Protein AF-A0A419ENS9-F1 (afdb_monomer)

Structure (mmCIF, N/CA/C/O backbone):
data_AF-A0A419ENS9-F1
#
_entry.id   AF-A0A419ENS9-F1
#
loop_
_atom_site.group_PDB
_atom_site.id
_atom_site.type_symbol
_atom_site.label_atom_id
_atom_site.label_alt_id
_atom_site.label_comp_id
_atom_site.label_asym_id
_atom_site.label_entity_id
_atom_site.label_seq_id
_atom_site.pdbx_PDB_ins_code
_atom_site.Cartn_x
_atom_site.Cartn_y
_atom_site.Cartn_z
_atom_site.occupancy
_atom_site.B_iso_or_equiv
_atom_site.auth_seq_id
_atom_site.auth_comp_id
_atom_site.auth_asym_id
_atom_site.auth_atom_id
_atom_site.pdbx_PDB_model_num
ATOM 1 N N . MET A 1 1 ? 19.255 1.755 -23.376 1.00 82.88 1 MET A N 1
ATOM 2 C CA . MET A 1 1 ? 18.781 2.061 -22.015 1.00 82.88 1 MET A CA 1
ATOM 3 C C . MET A 1 1 ? 19.245 0.953 -21.091 1.00 82.88 1 MET A C 1
ATOM 5 O O . MET A 1 1 ? 19.132 -0.208 -21.464 1.00 82.88 1 MET A O 1
ATOM 9 N N . THR A 1 2 ? 19.810 1.298 -19.940 1.00 92.00 2 THR A N 1
ATOM 10 C CA . THR A 1 2 ? 20.241 0.341 -18.908 1.00 92.00 2 THR A CA 1
ATOM 11 C C . THR A 1 2 ? 19.124 0.069 -17.894 1.00 92.00 2 THR A C 1
ATOM 13 O O . THR A 1 2 ? 18.154 0.823 -17.819 1.00 92.00 2 THR A O 1
ATOM 16 N N . GLU A 1 3 ? 19.259 -0.983 -17.076 1.00 92.06 3 GLU A N 1
ATOM 17 C CA . GLU A 1 3 ? 18.307 -1.267 -15.986 1.00 92.06 3 GLU A CA 1
ATOM 18 C C . GLU A 1 3 ? 18.204 -0.086 -15.000 1.00 92.06 3 GLU A C 1
ATOM 20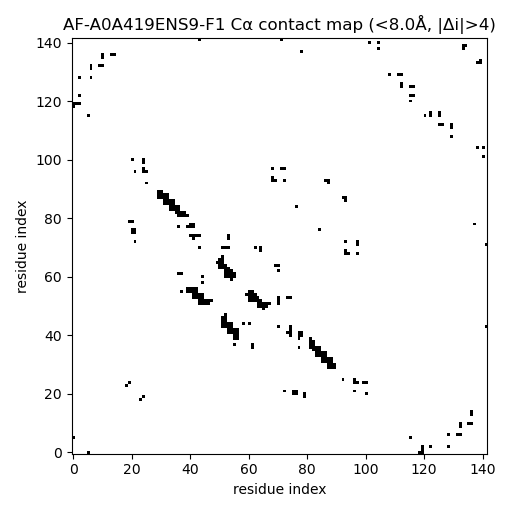 O O . GLU A 1 3 ? 17.103 0.309 -14.625 1.00 92.06 3 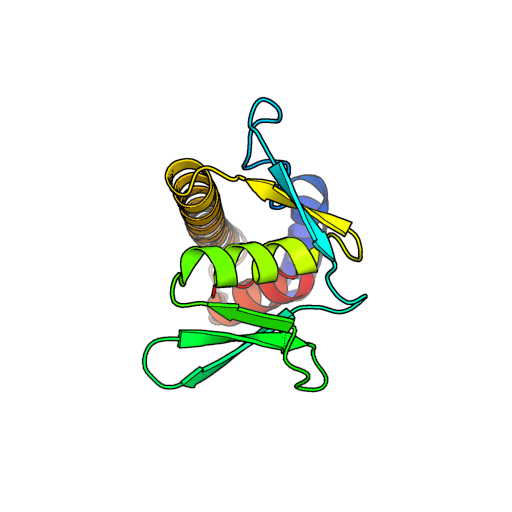GLU A O 1
ATOM 25 N N . ASN A 1 4 ? 19.333 0.536 -14.637 1.00 93.00 4 ASN A N 1
ATOM 26 C CA . ASN A 1 4 ? 19.364 1.679 -13.714 1.00 93.00 4 ASN A CA 1
ATOM 27 C C . ASN A 1 4 ? 18.683 2.926 -14.298 1.00 93.00 4 ASN A C 1
ATOM 29 O O . ASN A 1 4 ? 17.946 3.610 -13.588 1.00 93.00 4 ASN A O 1
ATOM 33 N N . GLU A 1 5 ? 18.904 3.210 -15.585 1.00 94.31 5 GLU A N 1
ATOM 34 C CA . GLU A 1 5 ? 18.219 4.304 -16.288 1.00 94.31 5 GLU A CA 1
ATOM 35 C C . GLU A 1 5 ? 16.708 4.073 -16.326 1.00 94.31 5 GLU A C 1
ATOM 37 O O . GLU A 1 5 ? 15.939 4.994 -16.052 1.00 94.31 5 GLU A O 1
ATOM 42 N N . PHE A 1 6 ? 16.278 2.838 -16.609 1.00 94.88 6 PHE A N 1
ATOM 43 C CA . PHE A 1 6 ? 14.864 2.475 -16.587 1.00 94.88 6 PHE A CA 1
ATOM 44 C C . PHE A 1 6 ? 14.258 2.690 -15.197 1.00 94.88 6 PHE A C 1
ATOM 46 O O . PHE A 1 6 ? 13.258 3.391 -15.080 1.00 94.88 6 PHE A O 1
ATOM 53 N N . ILE A 1 7 ? 14.885 2.161 -14.137 1.00 95.00 7 ILE A N 1
ATOM 54 C CA . ILE A 1 7 ? 14.408 2.316 -12.751 1.00 95.00 7 ILE A CA 1
ATOM 55 C C . ILE A 1 7 ? 14.254 3.792 -12.391 1.00 95.00 7 ILE A C 1
ATOM 57 O O . ILE A 1 7 ? 13.230 4.185 -11.830 1.00 95.00 7 ILE A O 1
ATOM 61 N N . PHE A 1 8 ? 15.257 4.612 -12.707 1.00 95.50 8 PHE A N 1
ATOM 62 C CA . PHE A 1 8 ? 15.241 6.037 -12.399 1.00 95.50 8 PHE A CA 1
ATOM 63 C C . PHE A 1 8 ? 14.111 6.769 -13.134 1.00 95.50 8 PHE A C 1
ATOM 65 O O . PHE A 1 8 ? 13.328 7.490 -12.504 1.00 95.50 8 PHE A O 1
ATOM 72 N N . ASN A 1 9 ? 13.999 6.561 -14.448 1.00 95.12 9 ASN A N 1
ATOM 73 C CA . ASN A 1 9 ? 12.986 7.206 -15.281 1.00 95.12 9 ASN A CA 1
ATOM 74 C C . ASN A 1 9 ? 11.577 6.788 -14.860 1.00 95.12 9 ASN A C 1
ATOM 76 O O . ASN A 1 9 ? 10.706 7.636 -14.660 1.00 95.12 9 ASN A O 1
ATOM 80 N N . GLU A 1 10 ? 11.377 5.489 -14.657 1.00 94.94 10 GLU A N 1
ATOM 81 C CA . GLU A 1 10 ? 10.085 4.915 -14.317 1.00 94.94 10 GLU A CA 1
ATOM 82 C C . GLU A 1 10 ? 9.635 5.330 -12.915 1.00 94.94 10 GLU A C 1
ATOM 84 O O . GLU A 1 10 ? 8.511 5.794 -12.732 1.00 94.94 10 GLU A O 1
ATOM 89 N N . THR A 1 11 ? 10.537 5.303 -11.930 1.00 95.19 11 THR A N 1
ATOM 90 C CA . THR A 1 11 ? 10.253 5.818 -10.582 1.00 95.19 11 THR A CA 1
ATOM 91 C C . THR A 1 11 ? 9.895 7.305 -10.624 1.00 95.19 11 THR A C 1
ATOM 93 O O . THR A 1 11 ? 8.954 7.735 -9.961 1.00 95.19 11 THR A O 1
ATOM 96 N N . THR A 1 12 ? 10.616 8.109 -11.411 1.00 95.00 12 THR A N 1
ATOM 97 C CA . THR A 1 12 ? 10.360 9.554 -11.528 1.00 95.00 12 THR A CA 1
ATOM 98 C C . THR A 1 12 ? 9.015 9.850 -12.186 1.00 95.00 12 THR A C 1
ATOM 100 O O . THR A 1 12 ? 8.310 10.759 -11.744 1.00 95.00 12 THR A O 1
ATOM 103 N N . ARG A 1 13 ? 8.643 9.080 -13.215 1.00 95.44 13 ARG A N 1
ATOM 104 C CA . ARG A 1 13 ? 7.324 9.142 -13.853 1.00 95.44 13 ARG A CA 1
ATOM 105 C C . ARG A 1 13 ? 6.228 8.790 -12.850 1.00 95.44 13 ARG A C 1
ATOM 107 O O . ARG A 1 13 ? 5.349 9.605 -12.582 1.00 95.44 13 ARG A O 1
ATOM 114 N N . LEU A 1 14 ? 6.333 7.617 -12.228 1.00 94.12 14 LEU A N 1
ATOM 115 C CA . LEU A 1 14 ? 5.313 7.096 -11.324 1.00 94.12 14 LEU A CA 1
ATOM 116 C C . LEU A 1 14 ? 5.121 7.956 -10.075 1.00 94.12 14 LEU A C 1
ATOM 118 O O . LEU A 1 14 ? 3.986 8.131 -9.653 1.00 94.12 14 LEU A O 1
ATOM 122 N N . LYS A 1 15 ? 6.174 8.577 -9.524 1.00 91.69 15 LYS A N 1
ATOM 123 C CA . LYS A 1 15 ? 6.035 9.533 -8.405 1.00 91.69 15 LYS A CA 1
ATOM 124 C C . LYS A 1 15 ? 5.050 10.671 -8.689 1.00 91.69 15 LYS A C 1
ATOM 126 O O . LYS A 1 15 ? 4.477 11.202 -7.745 1.00 91.69 15 LYS A O 1
ATOM 131 N N . LYS A 1 16 ? 4.874 11.062 -9.955 1.00 91.94 16 LYS A N 1
ATOM 132 C CA . LYS A 1 16 ? 3.959 12.141 -10.362 1.00 91.94 16 LYS A CA 1
ATOM 133 C C . LYS A 1 16 ? 2.535 11.652 -10.622 1.00 91.94 16 LYS A C 1
ATOM 135 O O . LYS A 1 16 ? 1.605 12.442 -10.543 1.00 91.94 16 LYS A O 1
ATOM 140 N N . GLU A 1 17 ? 2.381 10.377 -10.964 1.00 91.50 17 GLU A N 1
ATOM 141 C CA . GLU A 1 17 ? 1.112 9.784 -11.405 1.00 91.50 17 GLU A CA 1
ATOM 142 C C . GLU A 1 17 ? 0.448 8.922 -10.325 1.00 91.50 17 GLU A C 1
ATOM 144 O O . GLU A 1 17 ? -0.705 8.516 -10.477 1.00 91.50 17 GLU A O 1
ATOM 149 N N . ILE A 1 18 ? 1.176 8.596 -9.254 1.00 92.38 18 ILE A N 1
ATOM 150 C CA . ILE A 1 18 ? 0.701 7.651 -8.256 1.00 92.38 18 ILE A CA 1
ATOM 151 C C . ILE A 1 18 ? -0.480 8.201 -7.466 1.00 92.38 18 ILE A C 1
ATOM 153 O O . ILE A 1 18 ? -0.448 9.313 -6.944 1.00 92.38 18 ILE A O 1
ATOM 157 N N . LYS A 1 19 ? -1.506 7.365 -7.335 1.00 92.94 19 LYS A N 1
ATOM 158 C CA . LYS A 1 19 ? -2.619 7.609 -6.427 1.00 92.94 19 LYS A CA 1
ATOM 159 C C . LYS A 1 19 ? -2.191 7.394 -4.977 1.00 92.94 19 LYS A C 1
ATOM 161 O O . LYS A 1 19 ? -1.533 6.402 -4.661 1.00 92.94 19 LYS A O 1
ATOM 1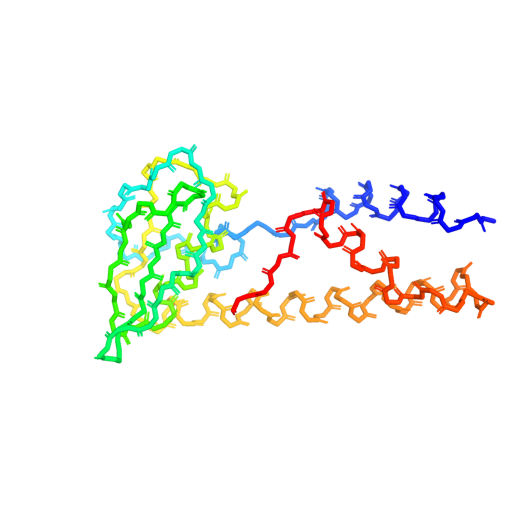66 N N . LEU A 1 20 ? -2.606 8.300 -4.103 1.00 90.56 20 LEU A N 1
ATOM 167 C CA . LEU A 1 20 ? -2.315 8.324 -2.679 1.00 90.56 20 LEU A CA 1
ATOM 168 C C . LEU A 1 20 ? -3.477 7.737 -1.880 1.00 90.56 20 LEU A C 1
ATOM 170 O O . LEU A 1 20 ? -4.627 8.166 -1.991 1.00 90.56 20 LEU A O 1
ATOM 174 N N . PHE A 1 21 ? -3.162 6.775 -1.021 1.00 91.75 21 PHE A N 1
ATOM 175 C CA . PHE A 1 21 ? -4.117 6.231 -0.064 1.00 91.75 21 PHE A CA 1
ATOM 176 C C . PHE A 1 21 ? -4.147 7.080 1.218 1.00 91.75 21 PHE A C 1
ATOM 178 O O . PHE A 1 21 ? -3.086 7.522 1.661 1.00 91.75 21 PHE A O 1
ATOM 185 N N . PRO A 1 22 ? -5.313 7.303 1.853 1.00 91.12 22 PRO A N 1
ATOM 186 C CA . PRO A 1 22 ? -6.663 6.910 1.426 1.00 91.12 22 PRO A CA 1
ATOM 187 C C . PRO A 1 22 ? -7.326 7.877 0.434 1.00 91.12 22 PRO A C 1
ATOM 189 O O . PRO A 1 22 ? -8.337 7.529 -0.167 1.00 91.12 22 PRO A O 1
ATOM 192 N N . LYS A 1 23 ? -6.769 9.081 0.260 1.00 89.94 23 LYS A N 1
ATOM 193 C CA . LYS A 1 23 ? -7.401 10.221 -0.426 1.00 89.94 23 LYS A CA 1
ATOM 194 C C . LYS A 1 23 ? -7.986 9.897 -1.807 1.00 89.94 23 LYS A C 1
ATOM 196 O O . LYS A 1 23 ? -9.084 10.342 -2.108 1.00 89.94 23 LYS A O 1
ATOM 201 N N . ASP A 1 24 ? -7.270 9.142 -2.634 1.00 92.88 24 ASP A N 1
ATOM 202 C CA . ASP A 1 24 ? -7.689 8.845 -4.011 1.00 92.88 24 ASP A CA 1
ATOM 203 C C . ASP A 1 24 ? -8.555 7.576 -4.126 1.00 92.88 24 ASP A C 1
ATOM 205 O O . ASP A 1 24 ? -8.909 7.155 -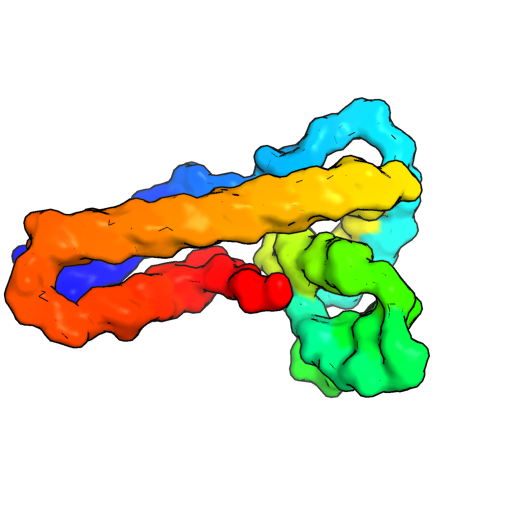5.230 1.00 92.88 24 ASP A O 1
ATOM 209 N N . PHE A 1 25 ? -8.869 6.949 -2.989 1.00 92.75 25 PHE A N 1
ATOM 210 C CA . PHE A 1 25 ? -9.609 5.687 -2.883 1.00 92.75 25 PHE A CA 1
ATOM 211 C C . PHE A 1 25 ? -10.839 5.788 -1.975 1.00 92.75 25 PHE A C 1
ATOM 213 O O . PHE A 1 25 ? -11.573 4.811 -1.839 1.00 92.75 25 PHE A O 1
ATOM 220 N N . LEU A 1 26 ? -11.071 6.954 -1.369 1.00 88.94 26 LEU A N 1
ATOM 221 C CA . LEU A 1 26 ? -12.225 7.241 -0.531 1.00 88.94 26 LEU A CA 1
ATOM 222 C C . LEU A 1 26 ? -12.844 8.586 -0.896 1.00 88.94 26 LEU A C 1
ATOM 224 O O . LEU A 1 26 ? -12.156 9.596 -1.022 1.00 88.94 26 LEU A O 1
ATOM 228 N N . GLU A 1 27 ? -14.167 8.602 -1.015 1.00 79.88 27 GLU A N 1
ATOM 229 C CA . GLU A 1 27 ? -14.934 9.831 -1.212 1.00 79.88 27 GLU A CA 1
ATOM 230 C C . GLU A 1 27 ? -15.073 10.598 0.108 1.00 79.88 27 GLU A C 1
ATOM 232 O O . GLU A 1 27 ? -15.094 10.004 1.176 1.00 79.88 27 GLU A O 1
ATOM 237 N N . ILE A 1 28 ? -15.197 11.926 0.045 1.00 70.31 28 ILE A N 1
ATOM 238 C CA . ILE A 1 28 ? -15.168 12.816 1.225 1.00 70.31 28 ILE A CA 1
ATOM 239 C C . ILE A 1 28 ? -16.497 12.802 2.014 1.00 70.31 28 ILE A C 1
ATOM 241 O O . ILE A 1 28 ? -16.550 13.266 3.149 1.00 70.31 28 ILE A O 1
ATOM 245 N N . GLN A 1 29 ? -17.575 12.261 1.439 1.00 72.44 29 GLN A N 1
ATOM 246 C CA . GLN A 1 29 ? -18.954 12.470 1.906 1.00 72.44 29 GLN A CA 1
ATOM 247 C C . GLN A 1 29 ? -19.411 11.561 3.063 1.00 72.44 29 GLN A C 1
ATOM 249 O O . GLN A 1 29 ? -20.581 11.600 3.432 1.00 72.44 29 GLN A O 1
ATOM 254 N N . PHE A 1 30 ? -18.526 10.746 3.636 1.00 76.31 30 PHE A N 1
ATOM 255 C CA . PHE A 1 30 ? -18.892 9.810 4.704 1.00 76.31 30 PHE A CA 1
ATOM 256 C C . PHE A 1 30 ? -18.771 10.424 6.101 1.00 76.31 30 PHE A C 1
ATOM 258 O O . PHE A 1 30 ? -18.173 11.483 6.285 1.00 76.31 30 PHE A O 1
ATOM 265 N N . GLU A 1 31 ? -19.331 9.746 7.100 1.00 82.88 31 GLU A N 1
ATOM 266 C CA . GLU A 1 31 ? -18.996 10.012 8.496 1.00 82.88 31 GLU A CA 1
ATOM 267 C C . GLU A 1 31 ? -17.650 9.372 8.844 1.00 82.88 31 GLU A C 1
ATOM 269 O O . GLU A 1 31 ? -17.353 8.235 8.454 1.00 82.88 31 GLU A O 1
ATOM 274 N N . TRP A 1 32 ? -16.842 10.111 9.599 1.00 86.94 32 TRP A N 1
ATOM 275 C CA . TRP A 1 32 ? -15.477 9.737 9.940 1.00 86.94 32 TRP A CA 1
ATOM 276 C C . TRP A 1 32 ? -15.282 9.761 11.443 1.00 86.94 32 TRP A C 1
ATOM 278 O O . TRP A 1 32 ? -15.767 10.668 12.119 1.00 86.94 32 TRP A O 1
ATOM 288 N N . ASN A 1 33 ? -14.466 8.833 11.920 1.00 86.69 33 ASN A N 1
ATOM 289 C CA . ASN A 1 33 ? -13.802 8.957 13.201 1.00 86.69 33 ASN A CA 1
ATOM 290 C C . ASN A 1 33 ? -12.381 9.466 12.983 1.00 86.69 33 ASN A C 1
ATOM 292 O O . ASN A 1 33 ? -11.721 9.143 11.989 1.00 86.69 33 ASN A O 1
ATOM 296 N N . GLU A 1 34 ? -11.910 10.255 13.936 1.00 89.50 34 GLU A N 1
ATOM 297 C CA . GLU A 1 34 ? -10.522 10.680 13.989 1.00 89.50 34 GLU A CA 1
ATOM 298 C C . GLU A 1 34 ? -9.713 9.668 14.800 1.00 89.50 34 GLU A C 1
ATOM 300 O O . GLU A 1 34 ? -10.147 9.196 15.851 1.00 89.50 34 GLU A O 1
ATOM 305 N N . PHE A 1 35 ? -8.537 9.315 14.295 1.00 89.88 35 PHE A N 1
ATOM 306 C CA . PHE A 1 35 ? -7.629 8.385 14.949 1.00 89.88 35 PHE A CA 1
ATOM 307 C C . PHE A 1 35 ? -6.216 8.953 14.904 1.00 89.88 35 PHE A C 1
ATOM 309 O O . PHE A 1 35 ? -5.738 9.360 13.846 1.00 89.88 35 PHE A O 1
ATOM 316 N N . GLN A 1 36 ? -5.545 8.988 16.051 1.00 91.31 36 GLN A N 1
ATOM 317 C CA . GLN A 1 36 ? -4.175 9.475 16.136 1.00 91.31 36 GLN A CA 1
ATOM 318 C C . GLN A 1 36 ? -3.205 8.327 15.847 1.00 91.31 36 GLN A C 1
ATOM 320 O O . GLN A 1 36 ? -3.190 7.330 16.565 1.00 91.31 36 GLN A O 1
ATOM 325 N N . ILE A 1 37 ? -2.360 8.487 14.832 1.00 90.75 37 ILE A N 1
ATOM 326 C CA . ILE A 1 37 ? -1.227 7.598 14.556 1.00 90.75 37 ILE A CA 1
ATOM 327 C C . ILE A 1 37 ? 0.103 8.284 14.901 1.00 90.75 37 ILE A C 1
ATOM 329 O O . ILE A 1 37 ? 0.197 9.516 14.843 1.00 90.75 37 ILE A O 1
ATOM 333 N N . PRO A 1 38 ? 1.146 7.515 15.266 1.00 90.00 38 PRO A N 1
ATOM 334 C CA . PRO A 1 38 ? 2.477 8.065 15.498 1.00 90.00 38 PRO A CA 1
ATOM 335 C C . PRO A 1 38 ? 3.065 8.685 14.225 1.00 90.00 38 PRO A C 1
ATOM 337 O O . PRO A 1 38 ? 2.653 8.374 13.106 1.00 90.00 38 PRO A O 1
ATOM 340 N N . ASP A 1 39 ? 4.089 9.522 14.395 1.00 87.94 39 ASP A N 1
ATOM 341 C CA . ASP A 1 39 ? 4.876 10.080 13.288 1.00 87.94 39 ASP A CA 1
ATOM 342 C C . ASP A 1 39 ? 5.888 9.057 12.750 1.00 87.94 39 ASP A C 1
ATOM 344 O O . ASP A 1 39 ? 7.105 9.228 12.791 1.00 87.94 39 ASP A O 1
ATOM 348 N N . SER A 1 40 ? 5.371 7.901 12.342 1.00 87.25 40 SER A N 1
ATOM 349 C CA . SER A 1 40 ? 6.158 6.792 11.820 1.00 87.25 40 SER A CA 1
ATOM 350 C C . SER A 1 40 ? 5.284 5.862 10.990 1.00 87.25 40 SER A C 1
ATOM 352 O O . SER A 1 40 ? 4.069 5.798 11.183 1.00 87.25 40 SER A O 1
ATOM 354 N N . LYS A 1 41 ? 5.915 5.106 10.088 1.00 89.88 41 LYS A N 1
ATOM 355 C CA . LYS A 1 41 ? 5.216 4.059 9.343 1.00 89.88 41 LYS A CA 1
ATOM 356 C C . LYS A 1 41 ? 4.729 2.979 10.298 1.00 89.88 41 LYS A C 1
ATOM 358 O O . LYS A 1 41 ? 5.433 2.606 11.236 1.00 89.88 41 LYS A O 1
ATOM 363 N N . LEU A 1 42 ? 3.556 2.457 9.990 1.00 93.19 42 LEU A N 1
ATOM 364 C CA . LEU A 1 42 ? 2.971 1.330 10.686 1.00 93.19 42 LEU A CA 1
ATOM 365 C C . LEU A 1 42 ? 3.213 0.047 9.900 1.00 93.19 42 LEU A C 1
ATOM 367 O O . LEU A 1 42 ? 3.313 0.060 8.670 1.00 93.19 42 LEU A O 1
ATOM 371 N N . VAL A 1 43 ? 3.305 -1.061 10.618 1.00 93.56 43 VAL A N 1
ATOM 372 C CA . VAL A 1 43 ? 3.428 -2.407 10.059 1.00 93.56 43 VAL A CA 1
ATOM 373 C C . VAL A 1 43 ? 2.527 -3.365 10.827 1.00 93.56 43 VAL A C 1
ATOM 375 O O . VAL A 1 43 ? 2.058 -3.056 11.923 1.00 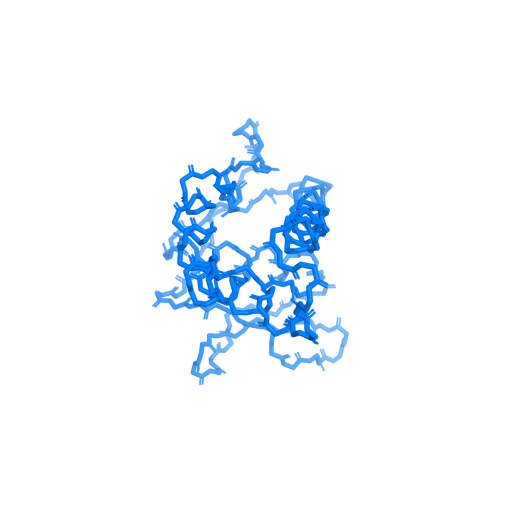93.56 43 VAL A O 1
ATOM 378 N N . LEU A 1 44 ? 2.266 -4.526 10.232 1.00 93.50 44 LEU A N 1
ATOM 379 C CA . LEU A 1 44 ? 1.570 -5.601 10.926 1.00 93.50 44 LEU A CA 1
ATOM 380 C C . LEU A 1 44 ? 2.502 -6.185 11.999 1.00 93.50 44 LEU A C 1
ATOM 382 O O . LEU A 1 44 ? 3.649 -6.521 11.696 1.00 93.50 44 LEU A O 1
ATOM 386 N N . GLY A 1 45 ? 2.011 -6.247 13.233 1.00 91.31 45 GLY A N 1
ATOM 387 C CA . GLY A 1 45 ? 2.645 -6.917 14.363 1.00 91.31 45 GLY A CA 1
ATOM 388 C C . GLY A 1 45 ? 2.254 -8.392 14.430 1.00 91.31 45 GLY A C 1
ATOM 389 O O . GLY A 1 45 ? 2.031 -9.036 13.402 1.00 91.31 45 GLY A O 1
ATOM 390 N N . GLU A 1 46 ? 2.171 -8.931 15.645 1.00 88.94 46 GLU A N 1
ATOM 391 C CA . GLU A 1 46 ? 1.763 -10.320 15.852 1.00 88.94 46 GLU A CA 1
ATOM 392 C C . GLU A 1 46 ? 0.242 -10.492 15.725 1.00 88.94 46 GLU A C 1
ATOM 394 O O . GLU A 1 46 ? -0.551 -9.593 16.021 1.00 88.94 46 GLU A O 1
ATOM 399 N N . GLU A 1 47 ? -0.180 -11.677 15.280 1.00 89.25 47 GLU A N 1
ATOM 400 C CA . GLU A 1 47 ? -1.576 -12.089 15.382 1.00 89.25 47 GLU A CA 1
ATOM 401 C C . GLU A 1 47 ? -1.773 -12.826 16.708 1.00 89.25 47 GLU A C 1
ATOM 403 O O . GLU A 1 47 ? -1.187 -13.884 16.942 1.00 89.25 47 GLU A O 1
ATOM 408 N N . LEU A 1 48 ? -2.608 -12.268 17.583 1.00 84.81 48 LEU A N 1
ATOM 409 C CA . LEU A 1 48 ? -2.849 -12.798 18.921 1.00 84.81 48 LEU A CA 1
ATOM 410 C C . LEU A 1 48 ? -4.344 -13.039 19.111 1.00 84.81 48 LEU A C 1
ATOM 412 O O . LEU A 1 48 ? -5.145 -12.107 19.104 1.00 84.81 48 LEU A O 1
ATOM 416 N N . PHE A 1 49 ? -4.725 -14.303 19.304 1.00 87.56 49 PHE A N 1
ATOM 417 C CA . PHE A 1 49 ? -6.112 -14.711 19.570 1.00 87.56 49 PHE A CA 1
ATOM 418 C C . PHE A 1 49 ? -7.117 -14.233 18.501 1.00 87.56 49 PHE A C 1
ATOM 420 O O . PHE A 1 49 ? -8.216 -13.792 18.832 1.00 87.56 49 PHE A O 1
ATOM 427 N N . GLY A 1 50 ? -6.735 -14.300 17.219 1.00 86.69 50 GLY A N 1
ATOM 428 C CA . GLY A 1 50 ? -7.572 -13.850 16.097 1.00 86.69 50 GLY A CA 1
ATOM 429 C C . GLY A 1 50 ? -7.679 -12.328 15.965 1.00 86.69 50 GLY A C 1
ATOM 430 O O . GLY A 1 50 ? -8.561 -11.831 15.267 1.00 86.69 50 GLY A O 1
ATOM 431 N N . LYS A 1 51 ? -6.805 -11.582 16.651 1.00 92.94 51 LYS A N 1
ATOM 432 C CA . LYS A 1 51 ? -6.666 -10.132 16.521 1.00 92.94 51 LYS A CA 1
ATOM 433 C C . LYS A 1 51 ? -5.362 -9.794 15.827 1.00 92.94 51 LYS A C 1
ATOM 435 O O . LYS A 1 51 ? -4.323 -10.375 16.124 1.00 92.94 51 LYS A O 1
ATOM 440 N N . TYR A 1 52 ? -5.433 -8.805 14.956 1.00 94.38 52 TYR A N 1
ATOM 441 C CA . TYR A 1 52 ? -4.312 -8.236 14.236 1.00 94.38 52 TYR A CA 1
ATOM 442 C C . TYR A 1 52 ? -3.771 -7.045 15.008 1.00 94.38 52 TYR A C 1
ATOM 444 O O . TYR A 1 52 ? -4.498 -6.076 15.263 1.00 94.38 52 TYR A O 1
ATOM 452 N N . GLU A 1 53 ? -2.496 -7.114 15.367 1.00 95.44 53 GLU A N 1
ATOM 453 C CA . GLU A 1 53 ? -1.783 -5.979 15.924 1.00 95.44 53 GLU A CA 1
ATOM 454 C C . GLU A 1 53 ? -1.198 -5.109 14.807 1.00 95.44 53 GLU A C 1
ATOM 456 O O . GLU A 1 53 ? -0.638 -5.597 13.825 1.00 95.44 53 GLU A O 1
ATOM 461 N N . VAL A 1 54 ? -1.312 -3.796 14.962 1.00 94.75 54 VAL A N 1
ATOM 462 C CA . VAL A 1 54 ? -0.598 -2.798 14.170 1.00 94.75 54 VAL A CA 1
ATOM 463 C C . VAL A 1 54 ? 0.398 -2.121 15.091 1.00 94.75 54 VAL A C 1
ATOM 465 O O . VAL A 1 54 ? 0.009 -1.579 16.127 1.00 94.75 54 VAL A O 1
ATOM 468 N N . VAL A 1 55 ? 1.666 -2.123 14.695 1.00 95.25 55 VAL A N 1
ATOM 469 C CA . VAL A 1 55 ? 2.771 -1.558 15.474 1.00 95.25 55 VAL A CA 1
ATOM 470 C C . VAL A 1 55 ? 3.505 -0.483 14.683 1.00 95.25 55 VAL A C 1
ATOM 472 O O . VAL A 1 55 ? 3.456 -0.446 13.450 1.00 95.25 55 VAL A O 1
ATOM 475 N N . ASP A 1 56 ? 4.202 0.399 15.390 1.00 94.25 56 ASP A N 1
ATOM 476 C CA . ASP A 1 56 ? 5.178 1.295 14.775 1.00 94.25 56 ASP A CA 1
ATOM 477 C C . ASP A 1 56 ? 6.498 0.569 14.439 1.00 94.25 56 ASP A C 1
ATOM 479 O O . ASP A 1 56 ? 6.714 -0.596 14.780 1.00 94.25 56 ASP A O 1
ATOM 483 N N . LEU A 1 57 ? 7.435 1.268 13.790 1.00 90.75 57 LEU A N 1
ATOM 484 C CA . LEU A 1 57 ? 8.753 0.702 13.455 1.00 90.75 57 LEU A CA 1
ATOM 485 C C . LEU A 1 57 ? 9.632 0.360 14.674 1.00 90.75 57 LEU A C 1
ATOM 487 O O . LEU A 1 57 ? 10.684 -0.253 14.502 1.00 90.75 57 LEU A O 1
ATOM 491 N N . LYS A 1 58 ? 9.247 0.774 15.885 1.00 93.19 58 LYS A N 1
ATOM 492 C CA . LYS A 1 58 ? 9.921 0.423 17.143 1.00 93.19 58 LYS A CA 1
ATOM 493 C C . LYS A 1 58 ? 9.259 -0.777 17.831 1.00 93.19 58 LYS A C 1
ATOM 495 O O . LYS A 1 58 ? 9.758 -1.207 18.866 1.00 93.19 58 LYS A O 1
ATOM 500 N N . GLY A 1 59 ? 8.174 -1.313 17.268 1.00 91.62 59 GLY A N 1
ATOM 501 C CA . GLY A 1 59 ? 7.398 -2.408 17.843 1.00 91.62 59 GLY A CA 1
ATOM 502 C C . GLY A 1 59 ? 6.392 -1.964 18.907 1.00 91.62 59 GLY A C 1
ATOM 503 O O . GLY A 1 59 ? 5.868 -2.811 19.622 1.00 91.62 59 GLY A O 1
ATOM 504 N N . ASN A 1 60 ? 6.109 -0.664 19.042 1.00 93.38 60 ASN A N 1
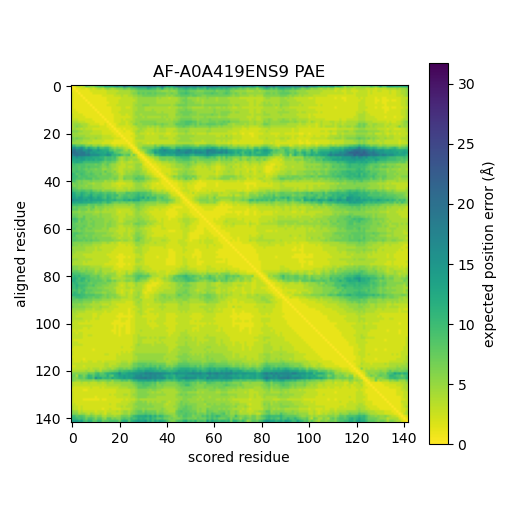ATOM 505 C CA . ASN A 1 60 ? 5.072 -0.201 19.962 1.00 93.38 60 ASN A CA 1
ATOM 506 C C . ASN A 1 60 ? 3.691 -0.443 19.352 1.00 93.38 60 ASN A C 1
ATOM 508 O O . ASN A 1 60 ? 3.436 -0.036 18.217 1.00 93.38 60 ASN A O 1
ATOM 512 N N . SER A 1 61 ? 2.797 -1.050 20.131 1.00 93.56 61 SER A N 1
ATOM 513 C CA . SER A 1 61 ? 1.407 -1.289 19.739 1.00 93.56 61 SER A CA 1
ATOM 514 C C . SER A 1 61 ? 0.652 0.023 19.510 1.00 93.56 61 SER A C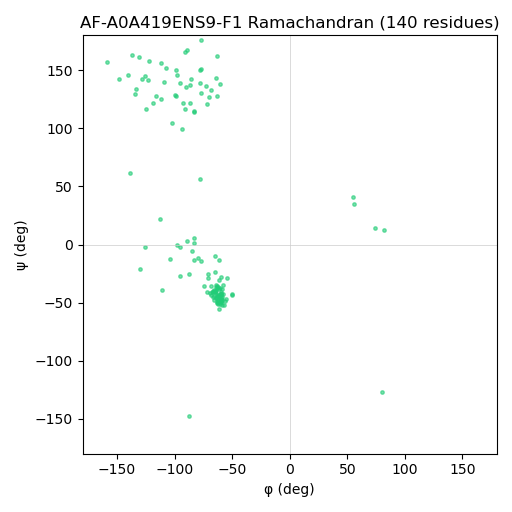 1
ATOM 516 O O . SER A 1 61 ? 0.655 0.911 20.364 1.00 93.56 61 SER A O 1
ATOM 518 N N . VAL A 1 62 ? 0.007 0.139 18.349 1.00 94.12 62 VAL A N 1
ATOM 519 C CA . VAL A 1 62 ? -0.805 1.297 17.936 1.00 94.12 62 VAL A CA 1
ATOM 520 C C . VAL A 1 62 ? -2.284 0.930 17.873 1.00 94.12 62 VAL A C 1
ATOM 522 O O . VAL A 1 62 ? -3.136 1.723 18.270 1.00 94.12 62 VAL A O 1
ATOM 525 N N . LEU A 1 63 ? -2.604 -0.271 17.388 1.00 93.50 63 LEU A N 1
ATOM 526 C CA . LEU A 1 63 ? -3.968 -0.788 17.347 1.00 93.50 63 LEU A CA 1
ATOM 527 C C . LEU A 1 63 ? -3.963 -2.308 17.501 1.00 93.50 63 LEU A C 1
ATOM 529 O O . LEU A 1 63 ? -3.153 -2.987 16.883 1.00 93.50 63 LEU A O 1
ATOM 533 N N . LEU A 1 64 ? -4.948 -2.837 18.225 1.00 93.94 64 LEU A N 1
ATOM 534 C CA . LEU A 1 64 ? -5.313 -4.250 18.195 1.00 93.94 64 LEU A CA 1
ATOM 535 C C . LEU A 1 64 ? -6.762 -4.377 17.709 1.00 93.94 64 LEU A C 1
ATOM 537 O O . LEU A 1 64 ? -7.668 -3.803 18.313 1.00 93.94 64 LEU A O 1
ATOM 541 N N . THR A 1 65 ? -6.995 -5.105 16.616 1.00 92.44 65 THR A N 1
ATOM 542 C CA . THR A 1 65 ? -8.318 -5.194 15.972 1.00 92.44 65 THR A CA 1
ATOM 543 C C . THR A 1 65 ? -8.630 -6.605 15.485 1.00 92.44 65 THR A C 1
ATOM 545 O O . THR A 1 65 ? -7.752 -7.316 15.019 1.00 92.44 65 THR A O 1
ATOM 548 N N . GLU A 1 66 ? -9.896 -7.010 15.546 1.00 93.31 66 GLU A N 1
ATOM 549 C CA . GLU A 1 66 ? -10.388 -8.254 14.921 1.00 93.31 66 GLU A CA 1
ATOM 550 C C . GLU A 1 66 ? -10.630 -8.078 13.409 1.00 93.31 66 GLU A C 1
ATOM 552 O O . GLU A 1 66 ? -10.838 -9.041 12.678 1.00 93.31 66 GLU A O 1
ATOM 557 N N . ASP A 1 67 ? -10.613 -6.834 12.921 1.00 92.12 67 ASP A N 1
ATOM 558 C CA . ASP A 1 67 ? -10.878 -6.498 11.526 1.00 92.12 67 ASP A CA 1
ATOM 559 C C . ASP A 1 67 ? -9.574 -6.208 10.776 1.00 92.12 67 ASP A C 1
ATOM 561 O O . ASP A 1 67 ? -8.968 -5.140 10.919 1.00 92.12 67 ASP A O 1
ATOM 565 N N . PHE A 1 68 ? -9.152 -7.161 9.945 1.00 92.38 68 PHE A N 1
ATOM 566 C CA . PHE A 1 68 ? -7.917 -7.048 9.173 1.00 92.38 68 PHE A CA 1
ATOM 567 C C . PHE A 1 68 ? -7.922 -5.860 8.205 1.00 92.38 68 PHE A C 1
ATOM 569 O O . PHE A 1 68 ? -6.876 -5.265 7.946 1.00 92.38 68 PHE A O 1
ATOM 576 N N . TYR A 1 69 ? -9.088 -5.464 7.683 1.00 93.56 69 TYR A N 1
ATOM 577 C CA . TYR A 1 69 ? -9.158 -4.327 6.769 1.00 93.56 69 TYR A CA 1
ATOM 578 C C . TYR A 1 69 ? -8.858 -3.022 7.501 1.00 93.56 69 TYR A C 1
ATOM 580 O O . TYR A 1 69 ? -8.189 -2.161 6.933 1.00 93.56 69 TYR A O 1
ATOM 588 N N . VAL A 1 70 ? -9.275 -2.891 8.766 1.00 92.94 70 VAL A N 1
ATOM 589 C CA . VAL A 1 70 ? -8.924 -1.734 9.607 1.00 92.94 70 VAL A CA 1
ATOM 590 C C . VAL A 1 70 ? -7.410 -1.660 9.807 1.00 92.94 70 VAL A C 1
ATOM 592 O O . VAL A 1 70 ? -6.824 -0.589 9.641 1.00 92.94 70 VAL A O 1
ATOM 595 N N . ALA A 1 71 ? -6.763 -2.795 10.084 1.00 94.00 71 ALA A N 1
ATOM 596 C CA . ALA A 1 71 ? -5.308 -2.856 10.206 1.00 94.00 71 ALA A CA 1
ATOM 597 C C . ALA A 1 71 ? -4.613 -2.407 8.907 1.00 94.00 71 ALA A C 1
ATOM 599 O O . ALA A 1 71 ? -3.770 -1.507 8.926 1.00 94.00 71 ALA A O 1
ATOM 600 N N . LYS A 1 72 ? -5.029 -2.956 7.757 1.00 94.69 72 LYS A N 1
ATOM 601 C CA . LYS A 1 72 ? -4.501 -2.560 6.442 1.00 94.69 72 LYS A CA 1
ATOM 602 C C . LYS A 1 72 ? -4.718 -1.083 6.136 1.00 94.69 72 LYS A C 1
ATOM 604 O O . LYS A 1 72 ? -3.809 -0.427 5.636 1.00 94.69 72 LYS A O 1
ATOM 609 N N . TYR A 1 73 ? -5.901 -0.554 6.441 1.00 94.00 73 TYR A N 1
ATOM 610 C CA . TYR A 1 73 ? -6.232 0.851 6.229 1.00 94.00 73 TYR A CA 1
ATOM 611 C C . TYR A 1 73 ? -5.238 1.773 6.941 1.00 94.00 73 TYR A C 1
ATOM 613 O O . TYR A 1 73 ? -4.698 2.699 6.332 1.00 94.00 73 TYR A O 1
ATOM 621 N N . LEU A 1 74 ? -4.963 1.494 8.217 1.00 93.19 74 LEU A N 1
ATOM 622 C CA . LEU A 1 74 ? -4.003 2.246 9.024 1.00 93.19 74 LEU A CA 1
ATOM 623 C C . LEU A 1 74 ? -2.588 2.153 8.461 1.00 93.19 74 LEU A C 1
ATOM 625 O O . LEU A 1 74 ? -1.932 3.180 8.276 1.00 93.19 74 LEU A O 1
ATOM 629 N N . ILE A 1 75 ? -2.145 0.940 8.128 1.00 93.75 75 ILE A N 1
ATOM 630 C CA . ILE A 1 75 ? -0.822 0.705 7.549 1.00 93.75 75 ILE A CA 1
ATOM 631 C C . ILE A 1 75 ? -0.659 1.490 6.243 1.00 93.75 75 ILE A C 1
ATOM 633 O O . ILE A 1 75 ? 0.272 2.289 6.123 1.00 93.75 75 ILE A O 1
ATOM 637 N N . TYR A 1 76 ? -1.594 1.355 5.299 1.00 94.00 76 TYR A N 1
ATOM 638 C CA . TYR A 1 76 ? -1.539 2.068 4.021 1.00 94.00 76 TYR A CA 1
ATOM 639 C C . TYR A 1 76 ? -1.625 3.590 4.180 1.00 94.00 76 TYR A C 1
ATOM 641 O O . TYR A 1 76 ? -0.946 4.314 3.455 1.00 94.00 76 TYR A O 1
ATOM 649 N N . THR A 1 77 ? -2.402 4.090 5.143 1.00 91.94 77 THR A N 1
ATOM 650 C CA . THR A 1 77 ? -2.502 5.533 5.418 1.00 91.94 77 THR A CA 1
ATOM 651 C C . THR A 1 77 ? -1.192 6.096 5.979 1.00 91.94 77 THR A C 1
ATOM 653 O O . THR A 1 77 ? -0.739 7.155 5.540 1.00 91.94 77 THR A O 1
ATOM 656 N N . SER A 1 78 ? -0.531 5.357 6.880 1.00 91.25 78 SER A N 1
ATOM 657 C CA . SER A 1 78 ? 0.725 5.771 7.533 1.00 91.25 78 SER A CA 1
ATOM 658 C C . SER A 1 78 ? 1.902 5.990 6.571 1.00 91.25 78 SER A C 1
ATOM 660 O O . SER A 1 78 ? 2.933 6.548 6.937 1.00 91.25 78 SER A O 1
ATOM 662 N N . HIS A 1 79 ? 1.777 5.536 5.322 1.00 87.81 79 HIS A N 1
ATOM 663 C CA . HIS A 1 79 ? 2.797 5.733 4.298 1.00 87.81 79 HIS A CA 1
ATOM 664 C C . HIS A 1 79 ? 2.903 7.183 3.817 1.00 87.81 79 HIS A C 1
ATOM 666 O O . HIS A 1 79 ? 3.961 7.563 3.311 1.00 87.81 79 HIS A O 1
ATOM 672 N N . TYR A 1 80 ? 1.820 7.953 3.938 1.00 83.56 80 TYR A N 1
ATOM 673 C CA . TYR A 1 80 ? 1.703 9.296 3.364 1.00 83.56 80 TYR A CA 1
ATOM 674 C C . TYR A 1 80 ? 1.211 10.342 4.364 1.00 83.56 80 TYR A C 1
ATOM 676 O O . TYR A 1 80 ? 1.416 11.533 4.137 1.00 83.56 80 TYR A O 1
ATOM 684 N N . VAL A 1 81 ? 0.557 9.915 5.444 1.00 83.69 81 VAL A N 1
ATOM 685 C CA . VAL A 1 81 ? -0.029 10.791 6.459 1.00 83.69 81 VAL A CA 1
ATOM 686 C C . VAL A 1 81 ? 0.454 10.348 7.834 1.00 83.69 81 VAL A C 1
ATOM 688 O O . VAL A 1 81 ? 0.564 9.151 8.090 1.00 83.69 81 VAL A O 1
ATOM 691 N N . THR A 1 82 ? 0.714 11.306 8.719 1.00 84.75 82 THR A N 1
ATOM 692 C CA . THR A 1 82 ? 1.024 11.067 10.132 1.00 84.75 82 THR A CA 1
ATOM 693 C C . THR A 1 82 ? 0.170 11.963 11.028 1.00 84.75 82 THR A C 1
ATOM 695 O O . THR A 1 82 ? -0.417 12.945 10.567 1.00 84.75 82 THR A O 1
ATOM 698 N N . GLY A 1 83 ? 0.051 11.609 12.310 1.00 88.88 83 GLY A N 1
ATOM 699 C CA . GLY A 1 83 ? -0.789 12.336 13.259 1.00 88.88 83 GLY A CA 1
ATOM 700 C C . GLY A 1 83 ? -2.267 11.968 13.144 1.00 88.88 83 GLY A C 1
ATOM 701 O O . GLY A 1 83 ? -2.625 10.798 13.234 1.00 88.88 83 GLY A O 1
ATOM 702 N N . LEU A 1 84 ? -3.139 12.963 12.992 1.00 88.38 84 LEU A N 1
ATOM 703 C CA . LEU A 1 84 ? -4.585 12.754 13.015 1.00 88.38 84 LEU A CA 1
ATOM 704 C C . LEU A 1 84 ? -5.091 12.299 11.641 1.00 88.38 84 LEU A C 1
ATOM 706 O O . LEU A 1 84 ? -5.042 13.057 10.670 1.00 88.38 84 LEU A O 1
ATOM 710 N N . ILE A 1 85 ? -5.598 11.069 11.557 1.00 89.88 85 ILE A N 1
ATOM 711 C CA . ILE A 1 85 ? -6.173 10.507 10.331 1.00 89.88 85 ILE A CA 1
ATOM 712 C C . ILE A 1 85 ? -7.681 10.316 10.459 1.00 89.88 85 ILE A C 1
ATOM 714 O O . ILE A 1 85 ? -8.215 10.145 11.553 1.00 89.88 85 ILE A O 1
ATOM 718 N N . LYS A 1 86 ? -8.365 10.300 9.313 1.00 88.75 86 LYS A N 1
ATOM 719 C CA . LYS A 1 86 ? -9.797 10.007 9.223 1.00 88.75 86 LYS A CA 1
ATOM 720 C C . LYS A 1 86 ? -10.009 8.559 8.804 1.00 88.75 86 LYS A C 1
ATOM 722 O O . LYS A 1 86 ? -9.459 8.117 7.790 1.00 88.75 86 LYS A O 1
ATOM 727 N N . ILE A 1 87 ? -10.826 7.840 9.564 1.00 89.12 87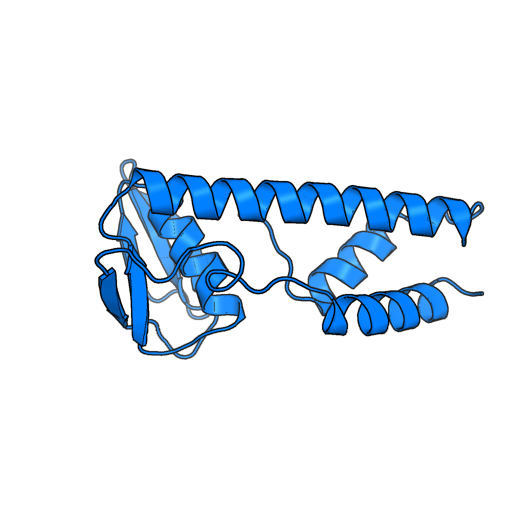 ILE A N 1
ATOM 728 C CA . ILE A 1 87 ? -11.224 6.459 9.283 1.00 89.12 87 ILE A CA 1
ATOM 729 C C . ILE A 1 87 ? -12.739 6.445 9.040 1.00 89.12 87 ILE A C 1
ATOM 731 O O . ILE A 1 87 ? -13.467 6.998 9.867 1.00 89.12 87 ILE A O 1
ATOM 735 N N . PRO A 1 88 ? -13.234 5.865 7.927 1.00 88.88 88 PRO A N 1
ATOM 736 C CA . PRO A 1 88 ? -14.670 5.767 7.693 1.00 88.88 88 PRO A CA 1
ATOM 737 C C . PRO A 1 88 ? -15.342 4.946 8.794 1.00 88.88 88 PRO A C 1
ATOM 739 O O . PRO A 1 88 ? -14.849 3.875 9.156 1.00 88.88 88 PRO A O 1
ATOM 742 N N . ASN A 1 89 ? -16.504 5.398 9.264 1.00 86.88 89 ASN A N 1
ATOM 743 C CA . ASN A 1 89 ? -17.306 4.635 10.228 1.00 86.88 89 ASN A CA 1
ATOM 744 C C . ASN A 1 89 ? -17.940 3.396 9.581 1.00 86.88 89 ASN A C 1
ATOM 746 O O . ASN A 1 89 ? -18.168 2.375 10.233 1.00 86.88 89 ASN A O 1
ATOM 750 N N . GLU A 1 90 ? -18.213 3.476 8.279 1.00 90.12 90 GLU A N 1
ATOM 751 C CA . GLU A 1 90 ? -18.827 2.396 7.524 1.00 90.12 90 GLU A CA 1
ATOM 752 C C . GLU A 1 90 ? -17.780 1.368 7.068 1.00 90.12 90 GLU A C 1
ATOM 754 O O . GLU A 1 90 ? -16.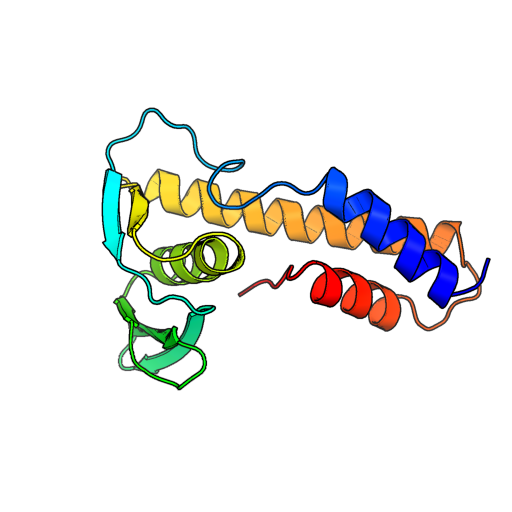930 1.632 6.212 1.00 90.12 90 GLU A O 1
ATOM 759 N N . LYS A 1 91 ? -17.876 0.145 7.604 1.00 88.06 91 LYS A N 1
ATOM 760 C CA . LYS A 1 91 ? -16.956 -0.956 7.269 1.00 88.06 91 LYS A CA 1
ATOM 761 C C . LYS A 1 91 ? -16.928 -1.295 5.777 1.00 88.06 91 LYS A C 1
ATOM 763 O O . LYS A 1 91 ? -15.878 -1.663 5.256 1.00 88.06 91 LYS A O 1
ATOM 768 N N . SER A 1 92 ? -18.066 -1.176 5.090 1.00 91.12 92 SER A N 1
ATOM 769 C CA . SER A 1 92 ? -18.177 -1.451 3.652 1.00 91.12 92 SER A CA 1
ATOM 770 C C . SER A 1 92 ? -17.238 -0.544 2.842 1.00 91.12 92 SER A C 1
ATOM 772 O O . SER A 1 92 ? -16.525 -1.032 1.967 1.00 91.12 92 SER A O 1
ATOM 774 N N . LYS A 1 93 ? -17.165 0.745 3.199 1.00 90.62 93 LYS A N 1
ATOM 775 C CA . LYS A 1 93 ? -16.338 1.765 2.547 1.00 90.62 93 LYS A CA 1
ATOM 776 C C . LYS A 1 93 ? -14.865 1.580 2.826 1.00 90.62 93 LYS A C 1
ATOM 778 O O . LYS A 1 93 ? -14.049 1.675 1.913 1.00 90.62 93 LYS A O 1
ATOM 783 N N . LEU A 1 94 ? -14.526 1.239 4.063 1.00 91.25 94 LEU A N 1
ATOM 784 C CA . LEU A 1 94 ? -13.159 0.893 4.425 1.00 91.25 94 LEU A CA 1
ATOM 785 C C . LEU A 1 94 ? -12.670 -0.322 3.617 1.00 91.25 94 LEU A C 1
ATOM 787 O O . LEU A 1 94 ? -11.596 -0.283 3.014 1.00 91.25 94 LEU A O 1
ATOM 791 N N . LEU A 1 95 ? -13.487 -1.374 3.538 1.00 93.50 95 LEU A N 1
ATOM 792 C CA . LEU A 1 95 ? -13.193 -2.571 2.753 1.00 93.50 95 LEU A CA 1
ATOM 793 C C . LEU A 1 95 ? -13.085 -2.270 1.249 1.00 93.50 95 LEU A C 1
ATOM 795 O O . LEU A 1 95 ? -12.167 -2.762 0.592 1.00 93.50 95 LEU A O 1
ATOM 799 N N . GLU A 1 96 ? -13.995 -1.462 0.703 1.00 93.88 96 GLU A N 1
ATOM 800 C CA . GLU A 1 96 ? -13.983 -1.023 -0.696 1.00 93.88 96 GLU A CA 1
ATOM 801 C C . GLU A 1 96 ? -12.694 -0.262 -1.032 1.00 93.88 96 GLU A C 1
ATOM 803 O O . GLU A 1 96 ? -12.036 -0.577 -2.028 1.00 93.88 96 GLU A O 1
ATOM 808 N N . ALA A 1 97 ? -12.290 0.676 -0.175 1.00 93.69 97 ALA A N 1
ATOM 809 C CA . ALA A 1 97 ? -11.082 1.470 -0.348 1.00 93.69 97 ALA A CA 1
ATOM 810 C C . ALA A 1 97 ? -9.821 0.603 -0.339 1.00 93.69 97 ALA A C 1
ATOM 812 O O . ALA A 1 97 ? -9.000 0.684 -1.255 1.00 93.69 97 ALA A O 1
ATOM 813 N N . VAL A 1 98 ? -9.690 -0.273 0.664 1.00 95.31 98 VAL A N 1
ATOM 814 C CA . VAL A 1 98 ? -8.548 -1.189 0.795 1.00 95.31 98 VAL A CA 1
ATOM 815 C C . VAL A 1 98 ? -8.453 -2.113 -0.420 1.00 95.31 98 VAL A C 1
ATOM 817 O O . VAL A 1 98 ? -7.393 -2.215 -1.037 1.00 95.31 98 VAL A O 1
ATOM 820 N N . LYS A 1 99 ? -9.563 -2.739 -0.832 1.00 95.50 99 LYS A N 1
ATOM 821 C CA . LYS A 1 99 ? -9.581 -3.626 -2.008 1.00 95.50 99 LYS A CA 1
ATOM 822 C C . LYS A 1 99 ? -9.266 -2.883 -3.304 1.00 95.50 99 LYS A C 1
ATOM 824 O O . LYS A 1 99 ? -8.549 -3.410 -4.154 1.00 95.50 99 LYS A O 1
ATOM 829 N N . SER A 1 100 ? -9.788 -1.670 -3.464 1.00 95.88 100 SER A N 1
ATOM 830 C CA . SER A 1 100 ? -9.535 -0.840 -4.645 1.00 95.88 100 SER A CA 1
ATOM 831 C C . SER A 1 100 ? -8.070 -0.421 -4.733 1.00 95.88 100 SER A C 1
ATOM 833 O O . SER A 1 100 ? -7.490 -0.454 -5.820 1.00 95.88 100 SER A O 1
ATOM 835 N N . TYR A 1 101 ? -7.454 -0.099 -3.595 1.00 95.56 101 TYR A N 1
ATOM 836 C CA . TYR A 1 101 ? -6.031 0.204 -3.517 1.00 95.56 101 TYR A CA 1
ATOM 837 C C . TYR A 1 101 ? -5.163 -1.011 -3.850 1.00 95.56 101 TYR A C 1
ATOM 839 O O . TYR A 1 101 ? -4.285 -0.917 -4.703 1.00 95.56 101 TYR A O 1
ATOM 847 N N . GLU A 1 102 ? -5.450 -2.180 -3.274 1.00 95.25 102 GLU A N 1
ATOM 848 C CA . GLU A 1 102 ? -4.709 -3.407 -3.595 1.00 95.25 102 GLU A CA 1
ATOM 849 C C . GLU A 1 102 ? -4.825 -3.782 -5.076 1.00 95.25 102 GLU A C 1
ATOM 851 O O . GLU A 1 102 ? -3.824 -4.096 -5.719 1.00 95.25 102 GLU A O 1
ATOM 856 N N . LYS A 1 103 ? -6.024 -3.670 -5.658 1.00 95.75 103 LYS A N 1
ATOM 857 C CA . LYS A 1 103 ? -6.229 -3.889 -7.095 1.00 95.75 103 LYS A CA 1
ATOM 858 C C . LYS A 1 103 ? -5.433 -2.894 -7.943 1.00 95.75 103 LYS A C 1
ATOM 860 O O . LYS A 1 103 ? -4.919 -3.258 -9.004 1.00 95.75 103 LYS A O 1
ATOM 865 N N . TYR A 1 104 ? -5.338 -1.641 -7.502 1.00 95.88 104 TYR A N 1
ATOM 866 C CA . TYR A 1 104 ? -4.505 -0.635 -8.153 1.00 95.88 104 TYR A CA 1
ATOM 867 C C . TYR A 1 104 ? -3.019 -1.017 -8.098 1.00 95.88 104 TYR A C 1
ATOM 869 O O . TYR A 1 104 ? -2.364 -0.983 -9.140 1.00 95.88 104 TYR A O 1
ATOM 877 N N . LEU A 1 105 ? -2.511 -1.461 -6.943 1.00 94.50 105 LEU A N 1
ATOM 878 C CA . LEU A 1 105 ? -1.132 -1.945 -6.803 1.00 94.50 105 LEU A CA 1
ATOM 879 C C . LEU A 1 105 ? -0.850 -3.143 -7.722 1.00 94.50 105 LEU A C 1
ATOM 881 O O . LEU A 1 105 ? 0.157 -3.141 -8.428 1.00 94.50 105 LEU A O 1
ATOM 885 N N . ASP A 1 106 ? -1.761 -4.117 -7.783 1.00 94.19 106 ASP A N 1
ATOM 886 C CA . ASP A 1 106 ? -1.636 -5.289 -8.661 1.00 94.19 106 ASP A CA 1
ATOM 887 C C . ASP A 1 106 ? -1.632 -4.887 -10.149 1.00 94.19 106 ASP A C 1
ATOM 889 O O . ASP A 1 106 ? -0.907 -5.456 -10.969 1.00 94.19 106 ASP A O 1
ATOM 893 N N . THR A 1 107 ? -2.429 -3.880 -10.519 1.00 95.00 107 THR A N 1
ATOM 894 C CA . THR A 1 107 ? -2.467 -3.346 -11.890 1.00 95.00 107 THR A CA 1
ATOM 895 C C . THR A 1 107 ? -1.175 -2.606 -12.230 1.00 95.00 107 THR A C 1
ATOM 897 O O . THR A 1 107 ? -0.633 -2.773 -13.324 1.00 95.00 107 THR A O 1
ATOM 900 N N . LEU A 1 108 ? -0.658 -1.816 -11.289 1.00 94.56 108 LEU A N 1
ATOM 901 C CA . LEU A 1 108 ? 0.592 -1.084 -11.445 1.00 94.56 108 LEU A CA 1
ATOM 902 C C . LEU A 1 108 ? 1.786 -2.035 -11.584 1.00 94.56 108 LEU A C 1
ATOM 904 O O . LEU A 1 108 ? 2.638 -1.814 -12.442 1.00 94.56 108 LEU A O 1
ATOM 908 N N . LEU A 1 109 ? 1.806 -3.122 -10.808 1.00 93.38 109 LEU A N 1
ATOM 909 C CA . LEU A 1 109 ? 2.823 -4.170 -10.895 1.00 93.38 109 LEU A CA 1
ATOM 910 C C . LEU A 1 109 ? 2.871 -4.766 -12.303 1.00 93.38 109 LEU A C 1
ATOM 912 O O . LEU A 1 109 ? 3.918 -4.749 -12.945 1.00 93.38 109 LEU A O 1
ATOM 916 N N . LYS A 1 110 ? 1.717 -5.190 -12.830 1.00 93.50 110 LYS A N 1
ATOM 917 C CA . LYS A 1 110 ? 1.613 -5.741 -14.191 1.00 93.50 110 LYS A CA 1
ATOM 918 C C . LYS A 1 110 ? 2.035 -4.738 -15.264 1.00 93.50 110 LYS A C 1
ATOM 920 O O . LYS A 1 110 ? 2.653 -5.127 -16.254 1.00 93.50 110 LYS A O 1
ATOM 925 N N . LYS A 1 111 ? 1.704 -3.455 -15.082 1.00 93.38 111 LYS A N 1
ATOM 926 C CA . LYS A 1 111 ? 2.111 -2.386 -16.003 1.00 93.38 111 LYS A CA 1
ATOM 927 C C . LYS A 1 111 ? 3.633 -2.239 -16.030 1.00 93.38 111 LYS A C 1
ATOM 929 O O . LYS A 1 111 ? 4.207 -2.271 -17.111 1.00 93.38 111 LYS A O 1
ATOM 934 N N . ILE A 1 112 ? 4.281 -2.158 -14.867 1.00 93.38 112 ILE A N 1
ATOM 935 C CA . ILE A 1 112 ? 5.745 -2.053 -14.770 1.00 93.38 112 ILE A CA 1
ATOM 936 C C . ILE A 1 112 ? 6.417 -3.284 -15.381 1.00 93.38 112 ILE A C 1
ATOM 938 O O . ILE A 1 112 ? 7.351 -3.141 -16.163 1.00 93.38 112 ILE A O 1
ATOM 942 N N . GLU A 1 113 ? 5.923 -4.491 -15.099 1.00 92.38 113 GLU A N 1
ATOM 943 C CA . GLU A 1 113 ? 6.450 -5.716 -15.711 1.00 92.38 113 GLU A CA 1
ATOM 944 C C . GLU A 1 113 ? 6.340 -5.702 -17.242 1.00 92.38 113 GLU A C 1
ATOM 946 O O . GLU A 1 113 ? 7.262 -6.134 -17.936 1.00 92.38 113 GLU A O 1
ATOM 951 N N . SER A 1 114 ? 5.224 -5.202 -17.779 1.00 92.88 114 SER A N 1
ATOM 952 C CA . SER A 1 114 ? 5.048 -5.027 -19.222 1.00 92.88 114 SER A CA 1
ATOM 953 C C . SER A 1 114 ? 6.012 -3.981 -19.785 1.00 92.88 114 SER A C 1
ATOM 955 O O . SER A 1 114 ? 6.639 -4.220 -20.816 1.00 92.88 114 SER A O 1
ATOM 957 N N . ASP A 1 115 ? 6.163 -2.843 -19.109 1.00 93.38 115 ASP A N 1
ATOM 958 C CA . ASP A 1 115 ? 7.057 -1.761 -19.527 1.00 93.38 115 ASP A CA 1
ATOM 959 C C . ASP A 1 115 ? 8.526 -2.226 -19.516 1.00 93.38 115 ASP A C 1
ATOM 961 O O . ASP A 1 115 ? 9.273 -1.908 -20.445 1.00 93.38 115 ASP A O 1
ATOM 965 N N . ILE A 1 116 ? 8.920 -3.064 -18.546 1.00 93.56 116 ILE A N 1
ATOM 966 C CA . ILE A 1 116 ? 10.234 -3.724 -18.509 1.00 93.56 116 ILE A CA 1
ATOM 967 C C . ILE A 1 116 ? 10.407 -4.646 -19.717 1.00 93.56 116 ILE A C 1
ATOM 969 O O . ILE A 1 116 ? 11.407 -4.527 -20.415 1.00 93.56 116 ILE A O 1
ATOM 973 N N . LYS A 1 117 ? 9.450 -5.540 -20.000 1.00 90.94 117 LYS A N 1
ATOM 974 C CA . LYS A 1 117 ? 9.551 -6.479 -21.137 1.00 90.94 117 LYS A CA 1
ATOM 975 C C . LYS A 1 117 ? 9.690 -5.760 -22.478 1.00 90.94 117 LYS A C 1
ATOM 977 O O . LYS A 1 117 ? 10.450 -6.205 -23.332 1.00 90.94 117 LYS A O 1
ATOM 982 N N . ASN A 1 118 ? 8.986 -4.644 -22.647 1.00 91.56 118 ASN A N 1
ATOM 983 C CA . ASN A 1 118 ? 9.029 -3.849 -23.873 1.00 91.56 118 ASN A CA 1
ATOM 984 C C . ASN A 1 118 ? 10.329 -3.047 -24.008 1.00 91.56 118 ASN A C 1
ATOM 986 O O . ASN A 1 118 ? 10.839 -2.861 -25.110 1.00 91.56 118 ASN A O 1
ATOM 990 N N . SER A 1 119 ? 10.859 -2.557 -22.889 1.00 91.12 119 SER A N 1
ATOM 991 C CA . SER A 1 119 ? 11.993 -1.630 -22.878 1.00 91.12 119 SER A CA 1
ATOM 992 C C . SER A 1 119 ? 13.351 -2.311 -22.698 1.00 91.12 119 SER A C 1
ATOM 994 O O . SER A 1 119 ? 14.380 -1.771 -23.106 1.00 91.12 119 SER A O 1
ATOM 996 N N . LEU A 1 120 ? 13.358 -3.474 -22.048 1.00 90.69 120 LEU A N 1
ATOM 997 C CA . LEU A 1 120 ? 14.521 -4.269 -21.659 1.00 90.69 120 LEU A CA 1
ATOM 998 C C . LEU A 1 120 ? 14.238 -5.769 -21.907 1.00 90.69 120 LEU A C 1
ATOM 1000 O O . LEU A 1 120 ? 14.256 -6.557 -20.958 1.00 90.69 120 LEU A O 1
ATOM 1004 N N . PRO A 1 121 ? 13.983 -6.191 -23.162 1.00 82.75 121 PRO A N 1
ATOM 1005 C CA . PRO A 1 121 ? 13.570 -7.564 -23.480 1.00 82.75 121 PRO A CA 1
ATOM 1006 C C . PRO A 1 121 ? 14.587 -8.635 -23.049 1.00 82.75 121 PRO A C 1
ATOM 1008 O O . PRO A 1 121 ? 14.203 -9.748 -22.706 1.00 82.75 121 PRO A O 1
ATOM 1011 N N . GLU A 1 122 ? 15.875 -8.285 -22.998 1.00 82.62 122 GLU A N 1
ATOM 1012 C CA . GLU A 1 122 ? 16.967 -9.179 -22.587 1.00 82.62 122 GLU A CA 1
ATOM 1013 C C . GLU A 1 122 ? 17.188 -9.231 -21.061 1.00 82.62 122 GLU A C 1
ATOM 1015 O O . GLU A 1 122 ? 18.023 -10.000 -20.572 1.00 82.62 122 GLU A O 1
ATOM 1020 N N . SER A 1 123 ? 16.483 -8.406 -20.273 1.00 81.31 123 SER A N 1
ATOM 1021 C CA . SER A 1 123 ? 16.677 -8.388 -18.821 1.00 81.31 123 SER A CA 1
ATOM 1022 C C . SER A 1 123 ? 16.096 -9.646 -18.177 1.00 81.31 123 SER A C 1
ATOM 1024 O O . SER A 1 123 ? 14.893 -9.900 -18.197 1.00 81.31 123 SER A O 1
ATOM 1026 N N . LYS A 1 124 ? 16.961 -10.400 -17.493 1.00 81.06 124 LYS A N 1
ATOM 1027 C CA . LYS A 1 124 ? 16.566 -11.531 -16.637 1.00 81.06 124 LYS A CA 1
ATOM 1028 C C . LYS A 1 124 ? 16.125 -11.089 -15.235 1.00 81.06 124 LYS A C 1
ATOM 1030 O O . LYS A 1 124 ? 15.790 -11.931 -14.406 1.00 81.06 124 LYS A O 1
ATOM 1035 N N . HIS A 1 125 ? 16.122 -9.783 -14.952 1.00 86.56 125 HIS A N 1
ATOM 1036 C CA . HIS A 1 125 ? 15.953 -9.227 -13.607 1.00 86.56 125 HIS A CA 1
ATOM 1037 C C . HIS A 1 125 ? 14.641 -8.454 -13.414 1.00 86.56 125 HIS A C 1
ATOM 1039 O O . HIS A 1 125 ? 14.543 -7.656 -12.482 1.00 86.56 125 HIS A O 1
ATOM 1045 N N . ALA A 1 126 ? 13.613 -8.702 -14.234 1.00 87.06 126 ALA A N 1
ATOM 1046 C CA . ALA A 1 126 ? 12.340 -7.973 -14.178 1.00 87.06 126 ALA A CA 1
ATOM 1047 C C . ALA A 1 126 ? 11.726 -7.905 -12.763 1.00 87.06 126 ALA A C 1
ATOM 1049 O O . ALA A 1 126 ? 11.317 -6.832 -12.318 1.00 87.06 126 ALA A O 1
ATOM 1050 N N . ASN A 1 127 ? 11.757 -9.007 -12.006 1.00 88.38 127 ASN A N 1
ATOM 1051 C CA . ASN A 1 127 ? 11.253 -9.040 -10.627 1.00 88.38 127 ASN A CA 1
ATOM 1052 C C . ASN A 1 127 ? 12.065 -8.134 -9.688 1.00 88.38 127 ASN A C 1
ATOM 1054 O O . ASN A 1 127 ? 11.507 -7.431 -8.848 1.00 88.38 127 ASN A O 1
ATOM 1058 N N . LYS A 1 128 ? 13.397 -8.122 -9.835 1.00 91.81 128 LYS A N 1
ATOM 1059 C CA . LYS A 1 128 ? 14.290 -7.280 -9.027 1.00 91.81 128 LYS A CA 1
ATOM 1060 C C . LYS A 1 128 ? 14.062 -5.800 -9.335 1.00 91.81 128 LYS A C 1
ATOM 1062 O O . LYS A 1 128 ? 13.947 -5.010 -8.404 1.00 91.81 128 LYS A O 1
ATOM 1067 N N . ILE A 1 129 ? 13.955 -5.452 -10.617 1.00 93.00 129 ILE A N 1
ATOM 1068 C CA . ILE A 1 129 ? 13.679 -4.089 -11.090 1.00 93.00 129 ILE A CA 1
ATOM 1069 C C . ILE A 1 129 ? 12.327 -3.610 -10.545 1.00 93.00 129 ILE A C 1
ATOM 1071 O O . ILE A 1 129 ? 12.251 -2.547 -9.931 1.00 93.00 129 ILE A O 1
ATOM 1075 N N . THR A 1 130 ? 11.281 -4.429 -10.680 1.00 92.06 130 THR A N 1
ATOM 1076 C CA . THR A 1 130 ? 9.932 -4.119 -10.179 1.00 92.06 130 THR A CA 1
ATOM 1077 C C . THR A 1 130 ? 9.940 -3.888 -8.667 1.00 92.06 130 THR A C 1
ATOM 1079 O O . THR A 1 130 ? 9.447 -2.865 -8.195 1.00 92.06 130 THR A O 1
ATOM 1082 N N . ASN A 1 131 ? 10.581 -4.775 -7.899 1.00 91.31 131 ASN A N 1
ATOM 1083 C CA . ASN A 1 131 ? 10.703 -4.624 -6.448 1.00 91.31 131 ASN A CA 1
ATOM 1084 C C . ASN A 1 131 ? 11.482 -3.368 -6.044 1.00 91.31 131 ASN A C 1
ATOM 1086 O O . ASN A 1 131 ? 11.149 -2.737 -5.040 1.00 91.31 131 ASN A O 1
ATOM 1090 N N . GLN A 1 132 ? 12.522 -2.993 -6.791 1.00 93.38 132 GLN A N 1
ATOM 1091 C CA . GLN A 1 132 ? 13.259 -1.757 -6.531 1.00 93.38 132 GLN A CA 1
ATOM 1092 C C . GLN A 1 132 ? 12.368 -0.532 -6.745 1.00 93.38 132 GLN A C 1
ATOM 1094 O O . GLN A 1 132 ? 12.296 0.308 -5.852 1.00 93.38 132 GLN A O 1
ATOM 1099 N N . ILE A 1 133 ? 11.617 -0.482 -7.850 1.00 93.94 133 ILE A N 1
ATOM 1100 C CA . ILE A 1 133 ? 10.663 0.601 -8.132 1.00 93.94 133 ILE A CA 1
ATOM 1101 C C . ILE A 1 133 ? 9.594 0.683 -7.028 1.00 93.94 133 ILE A C 1
ATOM 1103 O O . ILE A 1 133 ? 9.391 1.751 -6.450 1.00 93.94 133 ILE A O 1
ATOM 1107 N N . PHE A 1 134 ? 8.959 -0.436 -6.661 1.00 92.31 134 PHE A N 1
ATOM 1108 C CA . PHE A 1 134 ? 7.935 -0.473 -5.604 1.00 92.31 134 PHE A CA 1
ATOM 1109 C C . PHE A 1 134 ? 8.473 0.007 -4.252 1.00 92.31 134 PHE A C 1
ATOM 1111 O O . PHE A 1 134 ? 7.846 0.838 -3.593 1.00 92.31 134 PHE A O 1
ATOM 1118 N N . ASN A 1 135 ? 9.666 -0.447 -3.854 1.00 89.75 135 ASN A N 1
ATOM 1119 C CA . ASN A 1 135 ? 10.299 0.010 -2.617 1.00 89.75 135 ASN A CA 1
ATOM 1120 C C . ASN A 1 135 ? 10.651 1.505 -2.668 1.00 89.75 135 ASN A C 1
ATOM 1122 O O . ASN A 1 135 ? 10.414 2.213 -1.690 1.00 89.75 135 ASN A O 1
ATOM 1126 N N . SER A 1 136 ? 11.157 2.008 -3.799 1.00 89.94 136 SER A N 1
ATOM 1127 C CA . SER A 1 136 ? 11.456 3.436 -3.989 1.00 89.94 136 SER A CA 1
ATOM 1128 C C . SER A 1 136 ? 10.215 4.334 -3.953 1.00 89.94 136 SER A C 1
ATOM 1130 O O . SER A 1 136 ? 10.333 5.522 -3.650 1.00 89.94 136 SER A O 1
ATOM 1132 N N . LEU A 1 137 ? 9.036 3.780 -4.246 1.00 88.31 137 LEU A N 1
ATOM 1133 C CA . LEU A 1 137 ? 7.740 4.462 -4.188 1.00 88.31 137 LEU A CA 1
ATOM 1134 C C . LEU A 1 137 ? 6.965 4.195 -2.885 1.00 88.31 137 LEU A C 1
ATOM 1136 O O . LEU A 1 137 ? 5.871 4.726 -2.708 1.00 88.31 137 LEU A O 1
ATOM 1140 N N . ASN A 1 138 ? 7.522 3.391 -1.973 1.00 84.81 138 ASN A N 1
ATOM 1141 C CA . ASN A 1 138 ? 6.864 2.930 -0.748 1.00 84.81 138 ASN A CA 1
ATOM 1142 C C . ASN A 1 138 ? 5.519 2.211 -0.992 1.00 84.81 138 ASN A C 1
ATOM 1144 O O . ASN A 1 138 ? 4.582 2.305 -0.196 1.00 84.81 138 ASN A O 1
ATOM 1148 N N . LEU A 1 139 ? 5.432 1.478 -2.099 1.00 84.50 139 LEU A N 1
ATOM 1149 C CA . LEU A 1 139 ? 4.273 0.682 -2.473 1.00 84.50 139 LEU A CA 1
ATOM 1150 C C . LEU A 1 139 ? 4.496 -0.727 -1.958 1.00 84.50 139 LEU A C 1
ATOM 1152 O O . LEU A 1 139 ? 5.247 -1.506 -2.536 1.00 84.50 139 LEU A O 1
ATOM 1156 N N . ARG A 1 140 ? 3.890 -1.041 -0.820 1.00 79.69 140 ARG A N 1
ATOM 1157 C CA . ARG A 1 140 ? 3.873 -2.396 -0.276 1.00 79.69 140 ARG A CA 1
ATOM 1158 C C . ARG A 1 140 ? 2.437 -2.820 -0.084 1.00 79.69 140 ARG A C 1
ATOM 1160 O O . ARG A 1 140 ? 1.605 -2.009 0.312 1.00 79.69 140 ARG A O 1
ATOM 1167 N N . ARG A 1 141 ? 2.189 -4.089 -0.376 1.00 79.75 141 ARG A N 1
ATOM 1168 C CA . ARG A 1 141 ? 0.940 -4.771 -0.076 1.00 79.75 141 ARG A CA 1
ATOM 1169 C C . ARG A 1 141 ? 1.110 -5.509 1.252 1.00 79.75 141 ARG A C 1
ATOM 1171 O O . ARG A 1 141 ? 2.169 -6.094 1.475 1.00 79.75 141 ARG A O 1
ATOM 1178 N N . TYR A 1 142 ? 0.082 -5.459 2.086 1.00 72.31 142 TYR A N 1
ATOM 1179 C CA . TYR A 1 142 ? -0.053 -6.192 3.346 1.00 72.31 142 TYR A CA 1
ATOM 1180 C C . TYR A 1 142 ? -1.326 -7.032 3.296 1.00 72.31 142 TYR A C 1
ATOM 1182 O O . TYR A 1 142 ? -2.200 -6.726 2.451 1.00 72.31 142 TYR A O 1
#

Secondary structure (DSSP, 8-state):
--HHHHHHHHHHHHHHHPPPTTTTTS-TTS-EEEEEE-SS-EEEEEEETTEEEEEETT--EEEEES-HHHHHHHHHHTTT--EEEEEES-HHHHHHHHHHHHHHHHHHHHHHHHHHHHH-TT-TTHHHHHHHHHHHTT----

Radius of gyration: 17.01 Å; Cα contacts (8 Å, |Δi|>4): 173; chains: 1; bounding box: 39×28×44 Å

Foldseek 3Di:
DDLVVLLVVVLVVCLVVPDAPPVNLADPPADWDKFAAALAAWDWDDQDPCWIFIAGPVRHTRDTGNDVLVSQSRNRNSLPDHTIDIDGPDPVSSVSSSVVLVVVLVVVLVVQLVVCCVVPVPDPCSVVSSVSSCVSSVNDDD

Mean predicted aligned error: 4.68 Å

Solvent-accessible surface area (backbone atoms only — not comparable to full-atom values): 8308 Å² total; per-residue (Å²): 132,52,73,68,57,48,47,53,52,50,44,60,53,44,72,76,70,62,80,50,55,56,69,73,49,50,78,86,89,64,64,64,43,81,44,81,46,61,92,52,48,42,42,82,51,63,77,56,95,78,22,44,28,28,14,38,87,86,68,50,82,76,45,78,35,76,48,63,57,60,50,50,48,51,32,54,27,27,71,77,49,62,37,78,41,80,43,61,70,50,65,67,58,47,44,50,23,50,53,53,48,53,51,48,52,56,50,50,51,54,49,52,53,50,52,41,50,75,70,41,71,85,58,89,48,58,69,60,53,50,51,50,39,30,59,78,68,70,59,75,88,132

Nearest PDB structures (foldseek):
  5mg3-assembly1_F  TM=5.453E-01  e=8.890E+00  Escherichia coli
  5csa-assembly1_B  TM=2.635E-01  e=9.420E+00  Saccharomyces cerevisiae S288C

pLDDT: mean 90.56, std 4.83, range [70.31, 95.88]

Sequence (142 aa):
MTENEFIFNETTRLKKEIKLFPKDFLEIQFEWNEFQIPDSKLVLGEELFGKYEVVDLKGNSVLLTEDFYVAKYLIYTSHYVTGLIKIPNEKSKLLEAVKSYEKYLDTLLKKIESDIKNSLPESKHANKITNQIFNSLNLRRY